Protein AF-A0A7I8BJ67-F1 (afdb_monomer_lite)

Radius of gyration: 29.91 Å; chains: 1; bounding box: 82×59×52 Å

Foldseek 3Di:
DPQDDQPPVLVVVQCVLLVQPALVCCLVPVDPDRAAWDWAQLVNRSVPNDSLRIHTHHPVLNCQQPDDDPPDDGDHSVSSSVSRVVSSVVVVVCVVVVVPDPDDPPDDDPPPPPPPPPPDDDDDDDDDDDDDDDDDDDDDDDDDDDDDDDDDDDDD

Secondary structure (DSSP, 8-state):
--PPPPPHHHHHHHHHHTTT--HHHHHHH---S---EEEEETTS-TT---GGGEEEEEHHHHHHHH---SSSPPPPHHHHHHHHHHHHHHHHHHHHTT--PPPPPPPP-----------PPPPP-------------------------PPPP---

pLDDT: mean 77.37, std 20.05, range [39.78, 97.94]

Organism: NCBI:txid3014751

Sequence (156 aa):
MNRKAIPQDVQARLLAESRRRCAVCYGLHKDLKVKRGQLAHLDQNSSNNNPENIVFLCFDHHDIYDSTTRQSKNLTHGEILTYHKQLLEDLQRQWSSGEFSAPPPPAPISVILNVQNTGGAGGAGGMFGGGGGGGGAPGGSGGDGGQASSFPELKA

Structure (mmCIF, N/CA/C/O backbone):
data_AF-A0A7I8BJ67-F1
#
_entry.id   AF-A0A7I8BJ67-F1
#
loop_
_atom_site.group_PDB
_atom_site.id
_atom_site.type_symbol
_atom_site.label_atom_id
_atom_site.label_alt_id
_atom_site.label_comp_id
_atom_site.label_asym_id
_atom_site.label_entity_id
_atom_site.label_seq_id
_atom_site.pdbx_PDB_ins_code
_atom_site.Cartn_x
_atom_site.Cartn_y
_atom_site.Cartn_z
_atom_site.occupancy
_atom_site.B_iso_or_equiv
_atom_site.auth_seq_id
_atom_site.auth_comp_id
_atom_site.auth_asym_id
_atom_site.auth_atom_id
_atom_site.pdbx_PDB_model_num
ATOM 1 N N . MET A 1 1 ? 7.888 -18.808 -17.356 1.00 49.22 1 MET A N 1
ATOM 2 C CA . MET A 1 1 ? 8.648 -18.545 -16.113 1.00 49.22 1 MET A CA 1
ATOM 3 C C . MET A 1 1 ? 7.837 -19.057 -14.937 1.00 49.22 1 MET A C 1
ATOM 5 O O . MET A 1 1 ? 6.676 -18.684 -14.821 1.00 49.22 1 MET A O 1
ATOM 9 N N . ASN A 1 2 ? 8.412 -19.946 -14.125 1.00 51.09 2 ASN A N 1
ATOM 10 C CA . ASN A 1 2 ? 7.753 -20.522 -12.954 1.00 51.09 2 ASN A CA 1
ATOM 11 C C . ASN A 1 2 ? 7.664 -19.440 -11.868 1.00 51.09 2 ASN A C 1
ATOM 13 O O . ASN A 1 2 ? 8.643 -19.193 -11.165 1.00 51.09 2 ASN A O 1
ATOM 17 N N . ARG A 1 3 ? 6.535 -18.726 -11.798 1.00 64.69 3 ARG A N 1
ATOM 18 C CA . ARG A 1 3 ? 6.307 -17.723 -10.750 1.00 64.69 3 ARG A CA 1
ATOM 19 C C . ARG A 1 3 ? 6.298 -18.451 -9.409 1.00 64.69 3 ARG A C 1
ATOM 21 O O . ARG A 1 3 ? 5.524 -19.391 -9.232 1.00 64.69 3 ARG A O 1
ATOM 28 N N . LYS A 1 4 ? 7.164 -18.045 -8.481 1.00 78.38 4 LYS A N 1
ATOM 29 C CA . LYS A 1 4 ? 7.089 -18.547 -7.110 1.00 78.38 4 LYS A CA 1
ATOM 30 C C . LYS A 1 4 ? 5.853 -17.923 -6.480 1.00 78.38 4 LYS A C 1
ATOM 32 O O . LYS A 1 4 ? 5.703 -16.708 -6.485 1.00 78.38 4 LYS A O 1
ATOM 37 N N . ALA A 1 5 ? 4.943 -18.755 -5.993 1.00 83.94 5 ALA A N 1
ATOM 38 C CA . ALA A 1 5 ? 3.822 -18.248 -5.223 1.00 83.94 5 ALA A CA 1
ATOM 39 C C . ALA A 1 5 ? 4.351 -17.628 -3.922 1.00 83.94 5 ALA A C 1
ATOM 41 O O . ALA A 1 5 ? 5.314 -18.132 -3.335 1.00 83.94 5 ALA A O 1
ATOM 42 N N . ILE A 1 6 ? 3.708 -16.554 -3.470 1.00 87.06 6 ILE A N 1
ATOM 43 C CA . ILE A 1 6 ? 3.928 -16.037 -2.120 1.00 87.06 6 ILE A CA 1
ATOM 44 C C . ILE A 1 6 ? 3.449 -17.130 -1.145 1.00 87.06 6 ILE A C 1
ATOM 46 O O . ILE A 1 6 ? 2.345 -17.650 -1.337 1.00 87.06 6 ILE A O 1
ATOM 50 N N . PRO A 1 7 ? 4.230 -17.509 -0.122 1.00 92.06 7 PRO A N 1
ATOM 51 C CA . PRO A 1 7 ? 3.790 -18.460 0.897 1.00 92.06 7 PRO A CA 1
ATOM 52 C C . PRO A 1 7 ? 2.462 -18.033 1.546 1.00 92.06 7 PRO A C 1
ATOM 54 O O . PRO A 1 7 ? 2.223 -16.843 1.755 1.00 92.06 7 PRO A O 1
ATOM 57 N N . GLN A 1 8 ? 1.560 -18.979 1.825 1.00 93.56 8 GLN A N 1
ATOM 58 C CA . GLN A 1 8 ? 0.207 -18.661 2.313 1.00 93.56 8 GLN A CA 1
ATOM 59 C C . GLN A 1 8 ? 0.206 -17.929 3.663 1.00 93.56 8 GLN A C 1
ATOM 61 O O . GLN A 1 8 ? -0.624 -17.049 3.881 1.00 93.56 8 GLN A O 1
ATOM 66 N N . ASP A 1 9 ? 1.143 -18.265 4.544 1.00 94.00 9 ASP A N 1
ATOM 67 C CA . ASP A 1 9 ? 1.372 -17.611 5.832 1.00 94.00 9 ASP A CA 1
ATOM 68 C C . ASP A 1 9 ? 1.752 -16.134 5.655 1.00 94.00 9 ASP A C 1
ATOM 70 O O . ASP A 1 9 ? 1.163 -15.260 6.296 1.00 94.00 9 ASP A O 1
ATOM 74 N N . VAL A 1 10 ? 2.652 -15.840 4.711 1.00 93.75 10 VAL A N 1
ATOM 75 C CA . VAL A 1 10 ? 3.048 -14.469 4.364 1.00 93.75 10 VAL A CA 1
ATOM 76 C C . VAL A 1 10 ? 1.858 -13.696 3.796 1.00 93.75 10 VAL A C 1
ATOM 78 O O . VAL A 1 10 ? 1.608 -12.563 4.206 1.00 93.75 10 VAL A O 1
ATOM 81 N N . GLN A 1 11 ? 1.070 -14.311 2.908 1.00 95.06 11 GLN A N 1
ATOM 82 C CA . GLN A 1 11 ? -0.133 -13.671 2.368 1.00 95.06 11 GLN A CA 1
ATOM 83 C C . GLN A 1 11 ? -1.138 -13.327 3.472 1.00 95.06 11 GLN A C 1
ATOM 85 O O . GLN A 1 11 ? -1.637 -12.201 3.527 1.00 95.06 11 GLN A O 1
ATOM 90 N N . ALA A 1 12 ? -1.436 -14.284 4.356 1.00 95.50 12 ALA A N 1
ATOM 91 C CA . ALA A 1 12 ? -2.383 -14.097 5.450 1.00 95.50 12 ALA A CA 1
ATOM 92 C C . ALA A 1 12 ? -1.933 -12.976 6.393 1.00 95.50 12 ALA A C 1
ATOM 94 O O . ALA A 1 12 ? -2.735 -12.102 6.733 1.00 95.50 12 ALA A O 1
ATOM 95 N N . ARG A 1 13 ? -0.643 -12.960 6.747 1.00 95.12 13 ARG A N 1
ATOM 96 C CA . ARG A 1 13 ? -0.042 -11.928 7.592 1.00 95.12 13 ARG A CA 1
ATOM 97 C C . ARG A 1 13 ? -0.175 -10.536 6.975 1.00 95.12 13 ARG A C 1
ATOM 99 O O . ARG A 1 13 ? -0.742 -9.656 7.613 1.00 95.12 13 ARG A O 1
ATOM 106 N N . LEU A 1 14 ? 0.263 -10.346 5.730 1.00 95.44 14 LEU A N 1
ATOM 107 C CA . LEU A 1 14 ? 0.230 -9.035 5.065 1.00 95.44 14 LEU A CA 1
ATOM 108 C C . LEU A 1 14 ? -1.202 -8.516 4.864 1.00 95.44 14 LEU A C 1
ATOM 110 O O . LEU A 1 14 ? -1.480 -7.323 5.019 1.00 95.44 14 LEU A O 1
ATOM 114 N N . LEU A 1 15 ? -2.148 -9.408 4.551 1.00 96.38 15 LEU A N 1
ATOM 115 C CA . LEU A 1 15 ? -3.564 -9.049 4.435 1.00 96.38 15 LEU A CA 1
ATOM 116 C C . LEU A 1 15 ? -4.176 -8.645 5.784 1.00 96.38 15 LEU A C 1
ATOM 118 O O . LEU A 1 15 ? -5.042 -7.766 5.812 1.00 96.38 15 LEU A O 1
ATOM 122 N N . ALA A 1 16 ? -3.748 -9.275 6.880 1.00 94.69 16 ALA A N 1
ATOM 123 C CA . ALA A 1 16 ? -4.194 -8.950 8.230 1.00 94.69 16 ALA A CA 1
ATOM 124 C C . ALA A 1 16 ? -3.573 -7.640 8.741 1.00 94.69 16 ALA A C 1
ATOM 126 O O . ALA A 1 16 ? -4.308 -6.787 9.236 1.00 94.69 16 ALA A O 1
ATOM 127 N N . GLU A 1 17 ? -2.264 -7.443 8.557 1.00 94.12 17 GLU A N 1
ATOM 128 C CA . GLU A 1 17 ? -1.539 -6.222 8.947 1.00 94.12 17 GLU A CA 1
ATOM 129 C C . GLU A 1 17 ? -2.105 -4.989 8.231 1.00 94.12 17 GLU A C 1
ATOM 131 O O . GLU A 1 17 ? -2.478 -4.007 8.871 1.00 94.12 17 GLU A O 1
ATOM 136 N N . SER A 1 18 ? -2.290 -5.075 6.911 1.00 94.44 18 SER A N 1
ATOM 137 C CA . SER A 1 18 ? -2.925 -4.008 6.123 1.00 94.44 18 SER A CA 1
ATOM 138 C C . SER A 1 18 ? -4.435 -3.900 6.345 1.00 94.44 18 SER A C 1
ATOM 140 O O . SER A 1 18 ? -5.064 -2.956 5.867 1.00 94.44 18 SER A O 1
ATOM 142 N N . ARG A 1 19 ? -5.059 -4.889 7.001 1.00 95.00 19 ARG A N 1
ATOM 143 C CA . ARG A 1 19 ? -6.518 -5.032 7.151 1.00 95.00 19 ARG A CA 1
ATOM 144 C C . ARG A 1 19 ? -7.264 -4.876 5.826 1.00 95.00 19 ARG A C 1
ATOM 146 O O . ARG A 1 19 ? -8.355 -4.304 5.789 1.00 95.00 19 ARG A O 1
ATOM 153 N N . ARG A 1 20 ? -6.680 -5.334 4.714 1.00 96.19 20 ARG A N 1
ATOM 154 C CA . ARG A 1 20 ? -7.203 -5.124 3.349 1.00 96.19 20 ARG A CA 1
ATOM 155 C C . ARG A 1 20 ? -7.488 -3.647 3.018 1.00 96.19 20 ARG A C 1
ATOM 157 O O . ARG A 1 20 ? -8.483 -3.329 2.358 1.00 96.19 20 ARG A O 1
ATOM 164 N N . ARG A 1 21 ? -6.647 -2.730 3.502 1.00 97.06 21 ARG A N 1
ATOM 165 C CA . ARG A 1 21 ? -6.657 -1.302 3.154 1.00 97.06 21 ARG A CA 1
ATOM 166 C C . ARG A 1 21 ? -5.551 -1.020 2.156 1.00 97.06 21 ARG A C 1
ATOM 168 O O . ARG A 1 21 ? -4.411 -1.415 2.363 1.00 97.06 21 ARG A O 1
ATOM 175 N N . CYS A 1 22 ? -5.892 -0.349 1.063 1.00 97.94 22 CYS A N 1
ATOM 176 C CA . CYS A 1 22 ? -4.906 0.003 0.051 1.00 97.94 22 CYS A CA 1
ATOM 177 C C . CYS A 1 22 ? -4.017 1.141 0.561 1.00 97.94 22 CYS A C 1
ATOM 179 O O . CYS A 1 22 ? -4.529 2.210 0.902 1.00 97.94 22 CYS A O 1
ATOM 181 N N . ALA A 1 23 ? -2.699 0.923 0.541 1.00 97.44 23 ALA A N 1
ATOM 182 C CA . ALA A 1 23 ? -1.711 1.932 0.919 1.00 97.44 23 ALA A CA 1
ATOM 183 C C . ALA A 1 23 ? -1.908 3.244 0.142 1.00 97.44 23 ALA A C 1
ATOM 185 O O . ALA A 1 23 ? -1.949 4.312 0.738 1.00 97.44 23 ALA A O 1
ATOM 186 N N . VAL A 1 24 ? -2.124 3.168 -1.173 1.00 97.56 24 VAL A N 1
ATOM 187 C CA . VAL A 1 24 ? -2.259 4.351 -2.039 1.00 97.56 24 VAL A CA 1
ATOM 188 C C . VAL A 1 24 ? -3.564 5.110 -1.785 1.00 97.56 24 VAL A C 1
ATOM 190 O O . VAL A 1 24 ? -3.529 6.326 -1.622 1.00 97.56 24 VAL A O 1
ATOM 193 N N . CYS A 1 25 ? -4.708 4.421 -1.658 1.00 97.81 25 CYS A N 1
ATOM 194 C CA . CYS A 1 25 ? -5.975 5.069 -1.283 1.00 97.81 25 CYS A CA 1
ATOM 195 C C . CYS A 1 25 ? -5.842 5.849 0.033 1.00 97.81 25 CYS A C 1
ATOM 197 O O . CYS A 1 25 ? -6.348 6.966 0.163 1.00 97.81 25 CYS A O 1
ATOM 199 N N . TYR A 1 26 ? -5.147 5.258 1.005 1.00 97.69 26 TYR A N 1
ATOM 200 C CA . TYR A 1 26 ? -4.877 5.902 2.279 1.00 97.69 26 TYR A CA 1
ATOM 201 C C . TYR A 1 26 ? -3.898 7.080 2.131 1.00 97.69 26 TYR A C 1
ATOM 203 O O . TYR A 1 26 ? -4.158 8.157 2.659 1.00 97.69 26 TYR A O 1
ATOM 211 N N . GLY A 1 27 ? -2.808 6.921 1.382 1.00 96.38 27 GLY A N 1
ATOM 212 C CA . GLY A 1 27 ? -1.825 7.982 1.153 1.00 96.38 27 GLY A CA 1
ATOM 213 C C . GLY A 1 27 ? -2.409 9.223 0.479 1.00 96.38 27 GLY A C 1
ATOM 214 O O . GLY A 1 27 ? -2.120 10.341 0.899 1.00 96.38 27 GLY A O 1
ATOM 215 N N . LEU A 1 28 ? -3.275 9.025 -0.519 1.00 96.12 28 LEU A N 1
ATOM 216 C CA . LEU A 1 28 ? -3.871 10.110 -1.302 1.00 96.12 28 LEU A CA 1
ATOM 217 C C . LEU A 1 28 ? -5.095 10.746 -0.630 1.00 96.12 28 LEU A C 1
ATOM 219 O O . LEU A 1 28 ? -5.305 11.952 -0.752 1.00 96.12 28 LEU A O 1
ATOM 223 N N . HIS A 1 29 ? -5.920 9.953 0.063 1.00 96.44 29 HIS A N 1
ATOM 224 C CA . HIS A 1 29 ? -7.244 10.398 0.525 1.00 96.44 29 HIS A CA 1
ATOM 225 C C . HIS A 1 29 ? -7.577 10.022 1.973 1.00 96.44 29 HIS A C 1
ATOM 227 O O . HIS A 1 29 ? -8.706 10.241 2.408 1.00 96.44 29 HIS A O 1
ATOM 233 N N . LYS A 1 30 ? -6.640 9.421 2.716 1.00 94.81 30 LYS A N 1
ATOM 234 C CA . LYS A 1 30 ? -6.881 8.831 4.048 1.00 94.81 30 LYS A CA 1
ATOM 235 C C . LYS A 1 30 ? -8.063 7.852 4.060 1.00 94.81 30 LYS A C 1
ATOM 237 O O . LYS A 1 30 ? -8.736 7.671 5.071 1.00 94.81 30 LYS A O 1
ATOM 242 N N . ASP A 1 31 ? -8.305 7.186 2.929 1.00 95.88 31 ASP A N 1
ATOM 243 C CA . ASP A 1 31 ? -9.401 6.234 2.787 1.00 95.88 31 ASP A CA 1
ATOM 244 C C . ASP A 1 31 ? -9.076 4.911 3.499 1.00 95.88 31 ASP A C 1
ATOM 246 O O . ASP A 1 31 ? -8.328 4.067 3.003 1.00 95.88 31 ASP A O 1
ATOM 250 N N . LEU A 1 32 ? -9.690 4.734 4.669 1.00 93.88 32 LEU A N 1
ATOM 251 C CA . LEU A 1 32 ? -9.627 3.530 5.497 1.00 93.88 32 LEU A CA 1
ATOM 252 C C . LEU A 1 32 ? -10.798 2.567 5.228 1.00 93.88 32 LEU A C 1
ATOM 254 O O . LEU A 1 32 ? -11.202 1.818 6.123 1.00 93.88 32 LEU A O 1
ATOM 258 N N . LYS A 1 33 ? -11.374 2.542 4.022 1.00 95.12 33 LYS A N 1
ATOM 259 C CA . LYS A 1 33 ? -12.364 1.521 3.630 1.00 95.12 33 LYS A CA 1
ATOM 260 C C . LYS A 1 33 ? -11.689 0.211 3.226 1.00 95.12 33 LYS A C 1
ATOM 262 O O . LYS A 1 33 ? -10.636 0.214 2.593 1.00 95.12 33 LYS A O 1
ATOM 267 N N . VAL A 1 34 ? -12.327 -0.919 3.550 1.00 96.00 34 VAL A N 1
ATOM 268 C CA . VAL A 1 34 ? -11.915 -2.245 3.053 1.00 96.00 34 VAL A CA 1
ATOM 269 C C . VAL A 1 34 ? -11.948 -2.216 1.525 1.00 96.00 34 VAL A C 1
ATOM 271 O O . VAL A 1 34 ? -12.959 -1.818 0.944 1.00 96.00 34 VAL A O 1
ATOM 274 N N . LYS A 1 35 ? -10.875 -2.656 0.866 1.00 96.56 35 LYS A N 1
ATOM 275 C CA . LYS A 1 35 ? -10.811 -2.736 -0.597 1.00 96.56 35 LYS A CA 1
ATOM 276 C C . LYS A 1 35 ? -10.693 -4.178 -1.074 1.00 96.56 35 LYS A C 1
ATOM 278 O O . LYS A 1 35 ? -10.164 -5.050 -0.384 1.00 96.56 35 LYS A O 1
ATOM 283 N N . ARG A 1 36 ? -11.168 -4.416 -2.296 1.00 97.06 36 ARG A N 1
ATOM 284 C CA . ARG A 1 36 ? -10.816 -5.608 -3.073 1.00 97.06 36 ARG A CA 1
ATOM 285 C C . ARG A 1 36 ? -9.509 -5.324 -3.804 1.00 97.06 36 ARG A C 1
ATOM 287 O O . ARG A 1 36 ? -9.346 -4.239 -4.358 1.00 97.06 36 ARG A O 1
ATOM 294 N N . GLY A 1 37 ? -8.583 -6.268 -3.755 1.00 95.94 37 GLY A N 1
ATOM 295 C CA . GLY A 1 37 ? -7.219 -6.026 -4.189 1.00 95.94 37 GLY A CA 1
ATOM 296 C C . GLY A 1 37 ? -6.345 -7.265 -4.135 1.00 95.94 37 GLY A C 1
ATOM 297 O O . GLY A 1 37 ? -6.824 -8.359 -3.821 1.00 95.94 37 GLY A O 1
ATOM 298 N N . GLN A 1 38 ? -5.066 -7.060 -4.423 1.00 95.62 38 GLN A N 1
ATOM 299 C CA . GLN A 1 38 ? -4.031 -8.084 -4.505 1.00 95.62 38 GLN A CA 1
ATOM 300 C C . GLN A 1 38 ? -2.743 -7.622 -3.821 1.00 95.62 38 GLN A C 1
ATOM 302 O O . GLN A 1 38 ? -2.558 -6.442 -3.516 1.00 95.62 38 GLN A O 1
ATOM 307 N N . LEU A 1 39 ? -1.873 -8.593 -3.549 1.00 95.38 39 LEU A N 1
ATOM 308 C CA . LEU A 1 39 ? -0.527 -8.358 -3.049 1.00 95.38 39 LEU A CA 1
ATOM 309 C C . LEU A 1 39 ? 0.404 -8.089 -4.237 1.00 95.38 39 LEU A C 1
ATOM 311 O O . LEU A 1 39 ? 0.566 -8.955 -5.098 1.00 95.38 39 LEU A O 1
ATOM 315 N N . ALA A 1 40 ? 0.992 -6.897 -4.267 1.00 93.81 40 ALA A N 1
ATOM 316 C CA . ALA A 1 40 ? 1.925 -6.447 -5.290 1.00 93.81 40 ALA A CA 1
ATOM 317 C C . ALA A 1 40 ? 3.365 -6.546 -4.780 1.00 93.81 40 ALA A C 1
ATOM 319 O O . ALA A 1 40 ? 3.640 -6.182 -3.636 1.00 93.81 40 ALA A O 1
ATOM 320 N N . HIS A 1 41 ? 4.277 -6.992 -5.646 1.00 93.69 41 HIS A N 1
ATOM 321 C CA . HIS A 1 41 ? 5.715 -6.932 -5.389 1.00 93.69 41 HIS A CA 1
ATOM 322 C C . HIS A 1 41 ? 6.228 -5.537 -5.751 1.00 93.69 41 HIS A C 1
ATOM 324 O O . HIS A 1 41 ? 6.076 -5.096 -6.890 1.00 93.69 41 HIS A O 1
ATOM 330 N N . LEU A 1 42 ? 6.845 -4.868 -4.787 1.00 92.19 42 LEU A N 1
ATOM 331 C CA . LEU A 1 42 ? 7.359 -3.504 -4.874 1.00 92.19 42 LEU A CA 1
ATOM 332 C C . LEU A 1 42 ? 8.594 -3.353 -5.784 1.00 92.19 42 LEU A C 1
ATOM 334 O O . LEU A 1 42 ? 8.874 -2.272 -6.301 1.00 92.19 42 LEU A O 1
ATOM 338 N N . ASP A 1 43 ? 9.333 -4.434 -6.000 1.00 90.31 43 ASP A N 1
ATOM 339 C CA . ASP A 1 43 ? 10.455 -4.508 -6.940 1.00 90.31 43 ASP A CA 1
ATOM 340 C C . ASP A 1 43 ? 10.055 -5.084 -8.309 1.00 90.31 43 ASP A C 1
ATOM 342 O O . ASP A 1 43 ? 10.920 -5.324 -9.152 1.00 90.31 43 ASP A O 1
ATOM 346 N N . GLN A 1 44 ? 8.758 -5.348 -8.522 1.00 85.31 44 GLN A N 1
ATOM 347 C CA . GLN A 1 44 ? 8.209 -6.024 -9.705 1.00 85.31 44 GLN A CA 1
ATOM 348 C C . GLN A 1 44 ? 8.819 -7.419 -9.974 1.00 85.31 44 GLN A C 1
ATOM 350 O O . GLN A 1 44 ? 8.610 -8.015 -11.035 1.00 85.31 44 GLN A O 1
ATOM 355 N N . ASN A 1 45 ? 9.532 -7.999 -9.003 1.00 86.50 45 ASN A N 1
ATOM 356 C CA . ASN A 1 45 ? 10.144 -9.314 -9.106 1.00 86.50 45 ASN A CA 1
ATOM 357 C C . ASN A 1 45 ? 9.335 -10.348 -8.317 1.00 86.50 45 ASN A C 1
ATOM 359 O O . ASN A 1 45 ? 9.523 -10.551 -7.120 1.00 86.50 45 ASN A O 1
ATOM 363 N N . SER A 1 46 ? 8.507 -11.110 -9.034 1.00 86.38 46 SER A N 1
ATOM 364 C CA . SER A 1 46 ? 7.692 -12.204 -8.468 1.00 86.38 46 SER A CA 1
ATOM 365 C C . SER A 1 46 ? 8.468 -13.341 -7.777 1.00 86.38 46 SER A C 1
ATOM 367 O O . SER A 1 46 ? 7.854 -14.257 -7.242 1.00 86.38 46 SER A O 1
ATOM 369 N N . SER A 1 47 ? 9.804 -13.350 -7.826 1.00 86.38 47 SER A N 1
ATOM 370 C CA . SER A 1 47 ? 10.622 -14.323 -7.088 1.00 86.38 47 SER A CA 1
ATOM 371 C C . SER A 1 47 ? 11.045 -13.830 -5.702 1.00 86.38 47 SER A C 1
ATOM 373 O O . SER A 1 47 ? 11.534 -14.640 -4.909 1.00 86.38 47 SER A O 1
ATOM 375 N N . ASN A 1 48 ? 10.891 -12.534 -5.412 1.00 89.06 48 ASN A N 1
ATOM 376 C CA . ASN A 1 48 ? 11.281 -11.918 -4.150 1.00 89.06 48 ASN A CA 1
ATOM 377 C C . ASN A 1 48 ? 10.104 -11.890 -3.166 1.00 89.06 48 ASN A C 1
ATOM 379 O O . ASN A 1 48 ? 9.441 -10.872 -2.980 1.00 89.06 48 ASN A O 1
ATOM 383 N N . ASN A 1 49 ? 9.887 -13.024 -2.499 1.00 89.00 49 ASN A N 1
ATOM 384 C CA . ASN A 1 49 ? 8.816 -13.202 -1.518 1.00 89.00 49 ASN A CA 1
ATOM 385 C C . ASN A 1 49 ? 9.104 -12.554 -0.145 1.00 89.00 49 ASN A C 1
ATOM 387 O O . ASN A 1 49 ? 8.523 -12.973 0.857 1.00 89.00 49 ASN A O 1
ATOM 391 N N . ASN A 1 50 ? 10.026 -11.588 -0.056 1.00 90.50 50 ASN A N 1
ATOM 392 C CA . ASN A 1 50 ? 10.274 -10.886 1.199 1.00 90.50 50 ASN A CA 1
ATOM 393 C C . ASN A 1 50 ? 9.009 -10.090 1.587 1.00 90.50 50 ASN A C 1
ATOM 395 O O . ASN A 1 50 ? 8.549 -9.284 0.778 1.00 90.50 50 ASN A O 1
ATOM 399 N N . PRO A 1 51 ? 8.440 -10.285 2.792 1.00 89.38 51 PRO A N 1
ATOM 400 C CA . PRO A 1 51 ? 7.234 -9.579 3.219 1.00 89.38 51 PRO A CA 1
ATOM 401 C C . PRO A 1 51 ? 7.363 -8.051 3.161 1.00 89.38 51 PRO A C 1
ATOM 403 O O . PRO A 1 51 ? 6.381 -7.383 2.865 1.00 89.38 51 PRO A O 1
ATOM 406 N N . GLU A 1 52 ? 8.556 -7.486 3.369 1.00 89.50 52 GLU A N 1
ATOM 407 C CA . GLU A 1 52 ? 8.778 -6.031 3.286 1.00 89.50 52 GLU A CA 1
ATOM 408 C C . GLU A 1 52 ? 8.692 -5.488 1.850 1.00 89.50 52 GLU A C 1
ATOM 410 O O . GLU A 1 52 ? 8.440 -4.304 1.639 1.00 89.50 52 GLU A O 1
ATOM 415 N N . ASN A 1 53 ? 8.874 -6.362 0.858 1.00 92.00 53 ASN A N 1
ATOM 416 C CA . ASN A 1 53 ? 8.764 -6.057 -0.565 1.00 92.00 53 ASN A CA 1
ATOM 417 C C . ASN A 1 53 ? 7.341 -6.300 -1.104 1.00 92.00 53 ASN A C 1
ATOM 419 O O . ASN A 1 53 ? 7.091 -6.134 -2.295 1.00 92.00 53 ASN A O 1
ATOM 423 N N . ILE A 1 54 ? 6.396 -6.724 -0.265 1.00 94.62 54 ILE A N 1
ATOM 424 C CA . ILE A 1 54 ? 5.042 -7.058 -0.701 1.00 94.62 54 ILE A CA 1
ATOM 425 C C . ILE A 1 54 ? 4.046 -6.155 0.012 1.00 94.62 54 ILE A C 1
ATOM 427 O O . ILE A 1 54 ? 4.013 -6.071 1.236 1.00 94.62 54 ILE A O 1
ATOM 431 N N . VAL A 1 55 ? 3.176 -5.515 -0.763 1.00 96.06 55 VAL A N 1
ATOM 432 C CA . VAL A 1 55 ? 2.166 -4.589 -0.239 1.00 96.06 55 VAL A CA 1
ATOM 433 C C . VAL A 1 55 ? 0.786 -4.913 -0.780 1.00 96.06 55 VAL A C 1
ATOM 435 O O . VAL A 1 55 ? 0.627 -5.366 -1.912 1.00 96.06 55 VAL A O 1
ATOM 438 N N . PHE A 1 56 ? -0.244 -4.648 0.019 1.00 97.50 56 PHE A N 1
ATOM 439 C CA . PHE A 1 56 ? -1.621 -4.777 -0.439 1.00 97.50 56 PHE A CA 1
ATOM 440 C C . PHE A 1 56 ? -2.093 -3.508 -1.162 1.00 97.50 56 PHE A C 1
ATOM 442 O O . PHE A 1 56 ? -2.097 -2.409 -0.595 1.00 97.50 56 PHE A O 1
ATOM 449 N N . LEU A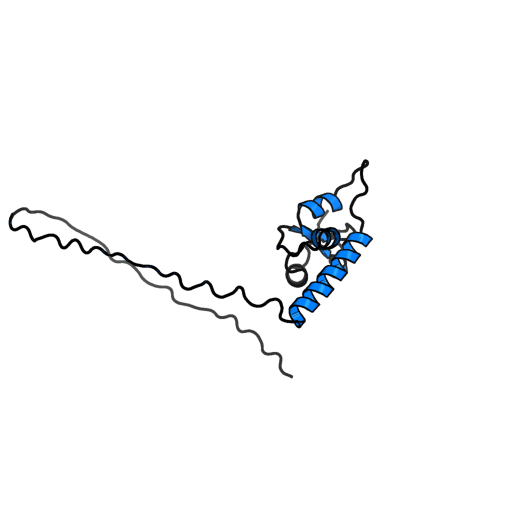 1 57 ? -2.570 -3.671 -2.397 1.00 97.50 57 LEU A N 1
ATOM 450 C CA . LEU A 1 57 ? -3.160 -2.608 -3.210 1.00 97.50 57 LEU A CA 1
ATOM 451 C C . LEU A 1 57 ? -4.551 -3.015 -3.695 1.00 97.50 57 LEU A C 1
ATOM 453 O O . LEU A 1 57 ? -4.797 -4.184 -3.988 1.00 97.50 57 LEU A O 1
ATOM 457 N N . CYS A 1 58 ? -5.473 -2.052 -3.795 1.00 97.94 58 CYS A N 1
ATOM 458 C CA . CYS A 1 58 ? -6.740 -2.288 -4.486 1.00 97.94 58 CYS A CA 1
ATOM 459 C C . CYS A 1 58 ? -6.494 -2.468 -5.985 1.00 97.94 58 CYS A C 1
ATOM 461 O O . CYS A 1 58 ? -5.485 -1.976 -6.481 1.00 97.94 58 CYS A O 1
ATOM 463 N N . PHE A 1 59 ? -7.407 -3.131 -6.698 1.00 96.81 59 PHE A N 1
ATOM 464 C CA . PHE A 1 59 ? -7.222 -3.411 -8.129 1.00 96.81 59 PHE A CA 1
ATOM 465 C C . PHE A 1 59 ? -6.900 -2.153 -8.943 1.00 96.81 59 PHE A C 1
ATOM 467 O O . PHE A 1 59 ? -5.900 -2.142 -9.643 1.00 96.81 59 PHE A O 1
ATOM 474 N N . ASP A 1 60 ? -7.630 -1.058 -8.722 1.00 95.31 60 ASP A N 1
ATOM 475 C CA . ASP A 1 60 ? -7.400 0.202 -9.440 1.00 95.31 60 ASP A CA 1
ATOM 476 C C . ASP A 1 60 ? -5.950 0.709 -9.314 1.00 95.31 60 ASP A C 1
ATOM 478 O O . ASP A 1 60 ? -5.312 1.064 -10.301 1.00 95.31 60 ASP A O 1
ATOM 482 N N . HIS A 1 61 ? -5.392 0.714 -8.098 1.00 95.94 61 HIS A N 1
ATOM 483 C CA . HIS A 1 61 ? -4.019 1.176 -7.868 1.00 95.94 61 HIS A CA 1
ATOM 484 C C . HIS A 1 61 ? -2.970 0.112 -8.188 1.00 95.94 61 HIS A C 1
ATOM 486 O O . HIS A 1 61 ? -1.844 0.462 -8.532 1.00 95.94 61 HIS A O 1
ATOM 492 N N . HIS A 1 62 ? -3.326 -1.167 -8.079 1.00 94.81 62 HIS A N 1
ATOM 493 C CA . HIS A 1 62 ? -2.477 -2.269 -8.510 1.00 94.81 62 HIS A CA 1
ATOM 494 C C . HIS A 1 62 ? -2.231 -2.180 -10.020 1.00 94.81 62 HIS A C 1
ATOM 496 O O . HIS A 1 62 ? -1.084 -2.247 -10.452 1.00 94.81 62 HIS A O 1
ATOM 502 N N . ASP A 1 63 ? -3.282 -1.941 -10.804 1.00 92.25 63 ASP A N 1
ATOM 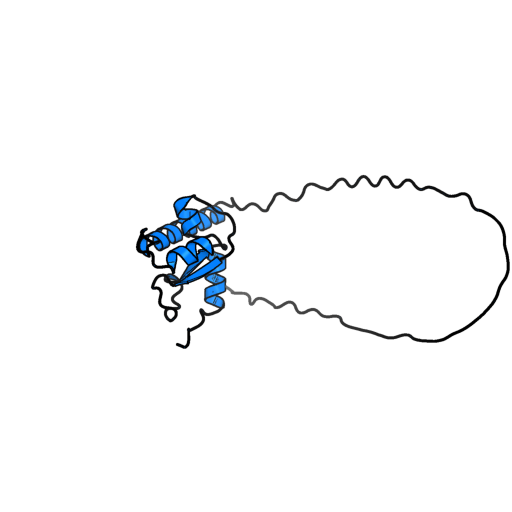503 C CA . ASP A 1 63 ? -3.194 -1.802 -12.257 1.00 92.25 63 ASP A CA 1
ATOM 504 C C . ASP A 1 63 ? -2.375 -0.569 -12.648 1.00 92.25 63 ASP A C 1
ATOM 506 O O . ASP A 1 63 ? -1.508 -0.657 -13.512 1.00 92.25 63 ASP A O 1
ATOM 510 N N . ILE A 1 64 ? -2.575 0.574 -11.979 1.00 92.44 64 ILE A N 1
ATOM 511 C CA . ILE A 1 64 ? -1.761 1.778 -12.224 1.00 92.44 64 ILE A CA 1
ATOM 512 C C . ILE A 1 64 ? -0.278 1.499 -11.951 1.00 92.44 64 ILE A C 1
ATOM 514 O O . ILE A 1 64 ? 0.575 1.930 -12.728 1.00 92.44 64 ILE A O 1
ATOM 518 N N . TYR A 1 65 ? 0.025 0.785 -10.868 1.00 92.75 65 TYR A N 1
ATOM 519 C CA . TYR A 1 65 ? 1.394 0.477 -10.471 1.00 92.75 65 TYR A CA 1
ATOM 520 C C . TYR A 1 65 ? 2.088 -0.526 -11.407 1.00 92.75 65 TYR A C 1
ATOM 522 O O . TYR A 1 65 ? 3.252 -0.329 -11.748 1.00 92.75 65 TYR A O 1
ATOM 530 N N . ASP A 1 66 ? 1.378 -1.569 -11.843 1.00 89.12 66 ASP A N 1
ATOM 531 C CA . ASP A 1 66 ? 1.904 -2.581 -12.772 1.00 89.12 66 ASP A CA 1
ATOM 532 C C . ASP A 1 66 ? 1.911 -2.090 -14.233 1.00 89.12 66 ASP A C 1
ATOM 534 O O . ASP A 1 66 ? 2.650 -2.593 -15.080 1.00 89.12 66 ASP A O 1
ATOM 538 N N . SER A 1 67 ? 1.106 -1.070 -14.553 1.00 87.06 67 SER A N 1
ATOM 539 C CA . SER A 1 67 ? 1.096 -0.476 -15.887 1.00 87.06 67 SER A CA 1
ATOM 540 C C . SER A 1 67 ? 2.401 0.260 -16.200 1.00 87.06 67 SER A C 1
ATOM 542 O O . SER A 1 67 ? 3.185 0.638 -15.330 1.00 87.06 67 SER A O 1
ATOM 544 N N . THR A 1 68 ? 2.614 0.542 -17.482 1.00 81.75 68 THR A N 1
ATOM 545 C CA . THR A 1 68 ? 3.606 1.516 -17.946 1.00 81.75 68 THR A CA 1
ATOM 546 C C . THR A 1 68 ? 2.906 2.471 -18.902 1.00 81.75 68 THR A C 1
ATOM 548 O O . THR A 1 68 ? 2.428 2.045 -19.953 1.00 81.75 68 THR A O 1
ATOM 551 N N . THR A 1 69 ? 2.831 3.760 -18.566 1.00 81.44 69 THR A N 1
ATOM 552 C CA . THR A 1 69 ? 2.278 4.784 -19.469 1.00 81.44 69 THR A CA 1
ATOM 553 C C . THR A 1 69 ? 3.363 5.771 -19.902 1.00 81.44 69 THR A C 1
ATOM 555 O O . THR A 1 69 ? 4.345 5.986 -19.198 1.00 81.44 69 THR A O 1
ATOM 558 N N . ARG A 1 70 ? 3.200 6.373 -21.088 1.00 83.56 70 ARG A N 1
ATOM 559 C CA . ARG A 1 70 ? 4.094 7.434 -21.598 1.00 83.56 70 ARG A CA 1
ATOM 560 C C . ARG A 1 70 ? 3.562 8.849 -21.341 1.00 83.56 70 ARG A C 1
ATOM 562 O O . ARG A 1 70 ? 4.247 9.812 -21.665 1.00 83.56 70 ARG A O 1
ATOM 569 N N . GLN A 1 71 ? 2.333 8.969 -20.839 1.00 87.00 71 GLN A N 1
ATOM 570 C CA . GLN A 1 71 ? 1.610 10.241 -20.720 1.00 87.00 71 GLN A CA 1
ATOM 571 C C . GLN A 1 71 ? 1.602 10.766 -19.282 1.00 87.00 71 GLN A C 1
ATOM 573 O O . GLN A 1 71 ? 1.710 11.972 -19.075 1.00 87.00 71 GLN A O 1
ATOM 578 N N . SER A 1 72 ? 1.512 9.876 -18.292 1.00 83.25 72 SER A N 1
ATOM 579 C CA . SER A 1 72 ? 1.547 10.223 -16.872 1.00 83.25 72 SER A CA 1
ATOM 580 C C . SER A 1 72 ? 2.681 9.498 -16.161 1.00 83.25 72 SER A C 1
ATOM 582 O O . SER A 1 72 ? 3.144 8.441 -16.592 1.00 83.25 72 SER A O 1
ATOM 584 N N . LYS A 1 73 ? 3.126 10.060 -15.036 1.00 84.50 73 LYS A N 1
ATOM 585 C CA . LYS A 1 73 ? 3.990 9.325 -14.113 1.00 84.50 73 LYS A CA 1
ATOM 586 C C . LYS A 1 73 ? 3.150 8.264 -13.410 1.00 84.50 73 LYS A C 1
ATOM 588 O O . LYS A 1 73 ? 2.082 8.580 -12.891 1.00 84.50 73 LYS A O 1
ATOM 593 N N . ASN A 1 74 ? 3.632 7.030 -13.417 1.00 89.56 74 ASN A N 1
ATOM 594 C CA . ASN A 1 74 ? 3.017 5.955 -12.652 1.00 89.56 74 ASN A CA 1
ATOM 595 C C . ASN A 1 74 ? 3.426 6.047 -11.185 1.00 89.56 74 ASN A C 1
ATOM 597 O O . ASN A 1 74 ? 4.373 6.757 -10.838 1.00 89.56 74 ASN A O 1
ATOM 601 N N . LEU A 1 75 ? 2.698 5.318 -10.340 1.00 91.38 75 LEU A N 1
ATOM 602 C CA . LEU A 1 75 ? 3.020 5.201 -8.925 1.00 91.38 75 LEU A CA 1
ATOM 603 C C . LEU A 1 75 ? 4.440 4.662 -8.767 1.00 91.38 75 LEU A C 1
ATOM 605 O O . LEU A 1 75 ? 4.802 3.640 -9.352 1.00 91.38 75 LEU A O 1
ATOM 609 N N . THR A 1 76 ? 5.247 5.355 -7.978 1.00 91.75 76 THR A N 1
ATOM 610 C CA . THR A 1 76 ? 6.621 4.940 -7.722 1.00 91.75 76 THR A CA 1
ATOM 611 C C . THR A 1 76 ? 6.700 4.014 -6.516 1.00 91.75 76 THR A C 1
ATOM 613 O O . THR A 1 76 ? 5.893 4.073 -5.586 1.00 91.75 76 THR A O 1
ATOM 616 N N . HIS A 1 77 ? 7.748 3.191 -6.496 1.00 92.88 77 HIS A N 1
ATOM 617 C CA . HIS A 1 77 ? 8.103 2.371 -5.342 1.00 92.88 77 HIS A CA 1
ATOM 618 C C . HIS A 1 77 ? 8.153 3.186 -4.033 1.00 92.88 77 HIS A C 1
ATOM 620 O O . HIS A 1 77 ? 7.581 2.788 -3.019 1.00 92.88 77 HIS A O 1
ATOM 626 N N . GLY A 1 78 ? 8.799 4.358 -4.068 1.00 93.56 78 GLY A N 1
ATOM 627 C CA . GLY A 1 78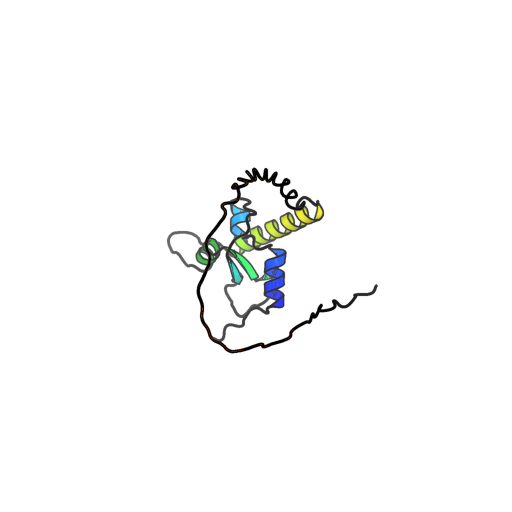 ? 8.971 5.216 -2.895 1.00 93.56 78 GLY A CA 1
ATOM 628 C C . GLY A 1 78 ? 7.658 5.788 -2.358 1.00 93.56 78 GLY A C 1
ATOM 629 O O . GLY A 1 78 ? 7.475 5.847 -1.141 1.00 93.56 78 GLY A O 1
ATOM 630 N N . GLU A 1 79 ? 6.726 6.160 -3.240 1.00 95.44 79 GLU A N 1
ATOM 631 C CA . GLU A 1 79 ? 5.392 6.627 -2.837 1.00 95.44 79 GLU A CA 1
ATOM 632 C C . GLU A 1 79 ? 4.623 5.521 -2.122 1.00 95.44 79 GLU A C 1
ATOM 634 O O . GLU A 1 79 ? 4.146 5.719 -1.004 1.00 95.44 79 GLU A O 1
ATOM 639 N N . ILE A 1 80 ? 4.562 4.332 -2.726 1.00 96.06 80 ILE A N 1
ATOM 640 C CA . ILE A 1 80 ? 3.808 3.212 -2.160 1.00 96.06 80 ILE A CA 1
ATOM 641 C C . ILE A 1 80 ? 4.394 2.788 -0.814 1.00 96.06 80 ILE A C 1
ATOM 643 O O . ILE A 1 80 ? 3.634 2.604 0.136 1.00 96.06 80 ILE A O 1
ATOM 647 N N . LEU A 1 81 ? 5.722 2.690 -0.700 1.00 95.44 81 LEU A N 1
ATOM 648 C CA . LEU A 1 81 ? 6.385 2.342 0.558 1.00 95.44 81 LEU A CA 1
ATOM 649 C C . LEU A 1 81 ? 6.094 3.378 1.654 1.00 95.44 81 LEU A C 1
ATOM 651 O O . LEU A 1 81 ? 5.777 3.012 2.788 1.00 95.44 81 LEU A O 1
ATOM 655 N N . THR A 1 82 ? 6.146 4.668 1.310 1.00 96.75 82 THR A N 1
ATOM 656 C CA . THR A 1 82 ? 5.837 5.758 2.246 1.00 96.75 82 THR A CA 1
ATOM 657 C C . THR A 1 82 ? 4.396 5.662 2.738 1.00 96.75 82 THR A C 1
ATOM 659 O O . THR A 1 82 ? 4.148 5.704 3.945 1.00 96.75 82 THR A O 1
ATOM 662 N N . TYR A 1 83 ? 3.441 5.481 1.826 1.00 97.19 83 TYR A N 1
ATOM 663 C CA . TYR A 1 83 ? 2.030 5.371 2.185 1.00 97.19 83 TYR A CA 1
ATOM 664 C C . TYR A 1 83 ? 1.716 4.096 2.965 1.00 97.19 83 TYR A C 1
ATOM 666 O O . TYR A 1 83 ? 0.899 4.127 3.884 1.00 97.19 83 TYR A O 1
ATOM 674 N N . HIS A 1 84 ? 2.378 2.987 2.639 1.00 96.75 84 HIS A N 1
ATOM 675 C CA . HIS A 1 84 ? 2.229 1.723 3.350 1.00 96.75 84 HIS A CA 1
ATOM 676 C C . HIS A 1 84 ? 2.686 1.850 4.804 1.00 96.75 84 HIS A C 1
ATOM 678 O O . HIS A 1 84 ? 1.947 1.476 5.713 1.00 96.75 84 HIS A O 1
ATOM 684 N N . LYS A 1 85 ? 3.859 2.451 5.036 1.00 96.25 85 LYS A N 1
ATOM 685 C CA . LYS A 1 85 ? 4.369 2.696 6.389 1.00 96.25 85 LYS A CA 1
ATOM 686 C C . LYS A 1 85 ? 3.404 3.556 7.210 1.00 96.25 85 LYS A C 1
ATOM 688 O O . LYS A 1 85 ? 3.040 3.168 8.315 1.00 96.25 85 LYS A O 1
ATOM 693 N N . GLN A 1 86 ? 2.941 4.671 6.643 1.00 96.50 86 GLN A N 1
ATOM 694 C CA . GLN A 1 86 ? 1.977 5.550 7.314 1.00 96.50 86 GLN A CA 1
ATOM 695 C C . GLN A 1 86 ? 0.659 4.829 7.632 1.00 96.50 86 GLN A C 1
ATOM 697 O O . GLN A 1 86 ? 0.113 5.001 8.718 1.00 96.50 86 GLN A O 1
ATOM 702 N N . LEU A 1 87 ? 0.156 4.003 6.707 1.00 96.81 87 LEU A N 1
ATOM 703 C CA . LEU A 1 87 ? -1.051 3.207 6.922 1.00 96.81 87 LEU A CA 1
ATOM 704 C C . LEU A 1 87 ? -0.883 2.253 8.110 1.00 96.81 87 LEU A C 1
ATOM 706 O O . LEU A 1 87 ? -1.756 2.203 8.973 1.00 96.81 87 LEU A O 1
ATOM 710 N N . LEU A 1 88 ? 0.214 1.494 8.160 1.00 95.56 88 LEU A N 1
ATOM 711 C CA . LEU A 1 88 ? 0.449 0.534 9.241 1.00 95.56 88 LEU A CA 1
ATOM 712 C C . LEU A 1 88 ? 0.605 1.225 10.600 1.00 95.56 88 LEU A C 1
ATOM 714 O O . LEU A 1 88 ? 0.017 0.769 11.579 1.00 95.56 88 LEU A O 1
ATOM 718 N N . GLU A 1 89 ? 1.339 2.338 10.658 1.00 95.31 89 GLU A N 1
ATOM 719 C CA . GLU A 1 89 ? 1.494 3.138 11.880 1.00 95.31 89 GLU A CA 1
ATOM 720 C C . GLU A 1 89 ? 0.141 3.645 12.403 1.00 95.31 89 GLU A C 1
ATOM 722 O O . GLU A 1 89 ? -0.146 3.539 13.599 1.00 95.31 89 GLU A O 1
ATOM 727 N N . ASP A 1 90 ? -0.724 4.136 11.516 1.00 94.94 90 ASP A N 1
ATOM 728 C CA . ASP A 1 90 ? -2.056 4.613 11.889 1.00 94.94 90 ASP A CA 1
ATOM 729 C C . ASP A 1 90 ? -2.996 3.483 12.310 1.00 94.94 90 ASP A C 1
ATOM 731 O O . ASP A 1 90 ? -3.714 3.620 13.303 1.00 94.94 90 ASP A O 1
ATOM 735 N N . LEU A 1 91 ? -2.981 2.347 11.609 1.00 93.75 91 LEU A N 1
ATOM 736 C CA . LEU A 1 91 ? -3.772 1.178 11.998 1.00 93.75 91 LEU A CA 1
ATOM 737 C C . LEU A 1 91 ? -3.338 0.639 13.364 1.00 93.75 91 LEU A C 1
ATOM 739 O O . LEU A 1 91 ? -4.193 0.283 14.181 1.00 93.75 91 LEU A O 1
ATOM 743 N N . GLN A 1 92 ? -2.030 0.609 13.626 1.00 92.62 92 GLN A N 1
ATOM 744 C CA . GLN A 1 92 ? -1.478 0.199 14.913 1.00 92.62 92 GLN A CA 1
ATOM 745 C C . GLN A 1 92 ? -1.885 1.168 16.025 1.00 92.62 92 GLN A C 1
ATOM 747 O O . GLN A 1 92 ? -2.284 0.731 17.109 1.00 92.62 92 GLN A O 1
ATOM 752 N N . ARG A 1 93 ? -1.835 2.478 15.758 1.00 91.88 93 ARG A N 1
ATOM 753 C CA . ARG A 1 93 ? -2.294 3.514 16.691 1.00 91.88 93 ARG A CA 1
ATOM 754 C C . ARG A 1 93 ? -3.773 3.341 17.034 1.00 91.88 93 ARG A C 1
ATOM 756 O O . ARG A 1 93 ? -4.092 3.256 18.213 1.00 91.88 93 ARG A O 1
ATOM 763 N N . GLN A 1 94 ? -4.642 3.228 16.030 1.00 89.88 94 GLN A N 1
ATOM 764 C CA . GLN A 1 94 ? -6.093 3.075 16.212 1.00 89.88 94 GLN A CA 1
ATOM 765 C C . GLN A 1 94 ? -6.470 1.761 16.920 1.00 89.88 94 GLN A C 1
ATOM 767 O O . GLN A 1 94 ? -7.466 1.677 17.635 1.00 89.88 94 GLN A O 1
ATOM 772 N N .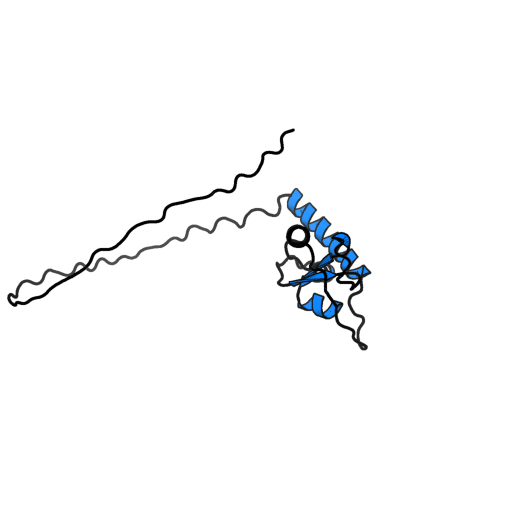 TRP A 1 95 ? -5.681 0.702 16.721 1.00 86.12 95 TRP A N 1
ATOM 773 C CA . TRP A 1 95 ? -5.847 -0.543 17.471 1.00 86.12 95 TRP A CA 1
ATOM 774 C C . TRP A 1 95 ? -5.460 -0.381 18.936 1.00 86.12 95 TRP A C 1
ATOM 776 O O . TRP A 1 95 ? -6.182 -0.831 19.820 1.00 86.12 95 TRP A O 1
ATOM 786 N N . SER A 1 96 ? -4.336 0.290 19.185 1.00 88.31 96 SER A N 1
ATOM 787 C CA . SER A 1 96 ? -3.811 0.501 20.536 1.00 88.31 96 SER A CA 1
ATOM 788 C C . SER A 1 96 ? -4.664 1.490 21.338 1.00 88.31 96 SER A C 1
ATOM 790 O O . SER A 1 96 ? -4.738 1.373 22.556 1.00 88.31 96 SER A O 1
ATOM 792 N N . SER A 1 97 ? -5.328 2.441 20.671 1.00 86.44 97 SER A N 1
ATOM 793 C CA . SER A 1 97 ? -6.265 3.389 21.288 1.00 86.44 97 SER A CA 1
ATOM 794 C C . SER A 1 97 ? -7.641 2.785 21.592 1.00 86.44 97 SER A C 1
ATOM 796 O O . SER A 1 97 ? -8.432 3.413 22.290 1.00 86.44 97 SER A O 1
ATOM 798 N N . GLY A 1 98 ? -7.948 1.588 21.080 1.00 79.38 98 GLY A N 1
ATOM 799 C CA . GLY A 1 98 ? -9.271 0.974 21.217 1.00 79.38 98 GLY A CA 1
ATOM 800 C C . GLY A 1 98 ? -10.370 1.648 20.383 1.00 79.38 98 GLY A C 1
ATOM 801 O O . GLY A 1 98 ? -11.546 1.356 20.585 1.00 79.38 98 GLY A O 1
ATOM 802 N N . GLU A 1 99 ? -10.022 2.522 19.430 1.00 66.31 99 GLU A N 1
ATOM 803 C CA . GLU A 1 99 ? -10.992 3.227 18.570 1.00 66.31 99 GLU A CA 1
ATOM 804 C C . GLU A 1 99 ? -11.755 2.296 17.620 1.00 66.31 99 GLU A C 1
ATOM 806 O O . GLU A 1 99 ? -12.849 2.633 17.166 1.00 66.31 99 GLU A O 1
ATOM 811 N N . PHE A 1 100 ? -11.249 1.085 17.377 1.00 62.56 100 PHE A N 1
ATOM 812 C CA . PHE A 1 100 ? -12.031 0.006 16.771 1.00 62.56 100 PHE A CA 1
ATOM 813 C C . PHE A 1 100 ? -12.960 -0.642 17.807 1.00 62.56 100 PHE A C 1
ATOM 815 O O . PHE A 1 100 ? -12.892 -1.845 18.063 1.00 62.56 100 PHE A O 1
ATOM 822 N N . SER A 1 101 ? -13.833 0.165 18.410 1.00 52.06 101 SER A N 1
ATOM 823 C CA . SER A 1 101 ? -14.988 -0.344 19.142 1.00 52.06 101 SER A CA 1
ATOM 824 C C . SER A 1 101 ? -15.838 -1.171 18.178 1.00 52.06 101 SER A C 1
ATOM 826 O O . SER A 1 101 ? -16.003 -0.801 17.010 1.00 52.06 101 SER A O 1
ATOM 828 N N . ALA A 1 102 ? -16.339 -2.315 18.649 1.00 54.12 102 ALA A N 1
ATOM 829 C CA . ALA A 1 102 ? -17.256 -3.153 17.890 1.00 54.12 102 ALA A CA 1
ATOM 830 C C . ALA A 1 102 ? -18.367 -2.285 17.268 1.00 54.12 102 ALA A C 1
ATOM 832 O O . ALA A 1 102 ? -18.766 -1.288 17.884 1.00 54.12 102 ALA A O 1
ATOM 833 N N . PRO A 1 103 ? -18.881 -2.629 16.067 1.00 58.41 103 PRO A N 1
ATOM 834 C CA . PRO A 1 103 ? -20.070 -1.958 15.559 1.00 58.41 103 PRO A CA 1
ATOM 835 C C . PRO A 1 103 ? -21.108 -1.936 16.688 1.00 58.41 103 PRO A C 1
ATOM 837 O O . PRO A 1 103 ? -21.252 -2.961 17.368 1.00 58.41 103 PRO A O 1
ATOM 840 N N . PRO A 1 104 ? -21.768 -0.788 16.948 1.00 61.03 104 PRO A N 1
ATOM 841 C CA . PRO A 1 104 ? -22.767 -0.723 18.002 1.00 61.03 104 PRO A CA 1
ATOM 842 C C . PRO A 1 104 ? -23.726 -1.898 17.797 1.00 61.03 104 PRO A C 1
ATOM 844 O O . PRO A 1 104 ? -24.072 -2.182 16.640 1.00 61.03 104 PRO A O 1
ATOM 847 N N . PRO A 1 105 ? -24.091 -2.632 18.866 1.00 67.81 105 PRO A N 1
ATOM 848 C CA . PRO A 1 105 ? -24.988 -3.768 18.726 1.00 67.81 105 PRO A CA 1
ATOM 849 C C . PRO A 1 105 ? -26.209 -3.310 17.921 1.00 67.81 105 PRO A C 1
ATOM 851 O O 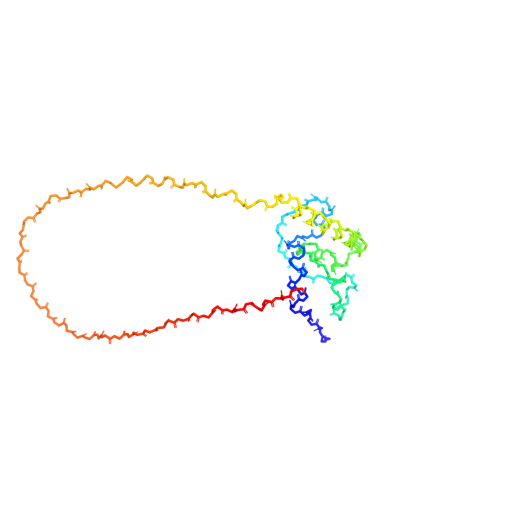. PRO A 1 105 ? -26.688 -2.192 18.151 1.00 67.81 105 PRO A O 1
ATOM 854 N N . PRO A 1 106 ? -26.681 -4.106 16.941 1.00 69.88 106 PRO A N 1
ATOM 855 C CA . PRO A 1 106 ? -27.858 -3.728 16.179 1.00 69.88 106 PRO A CA 1
ATOM 856 C C . PRO A 1 106 ? -28.976 -3.412 17.173 1.00 69.88 106 PRO A C 1
ATOM 858 O O . PRO A 1 106 ? -29.218 -4.184 18.104 1.00 69.88 106 PRO A O 1
ATOM 861 N N . ALA A 1 107 ? -29.611 -2.248 17.011 1.00 69.19 107 ALA A N 1
ATOM 862 C CA . ALA A 1 107 ? -30.750 -1.878 17.837 1.00 69.19 107 ALA A CA 1
ATOM 863 C C . ALA A 1 107 ? -31.786 -3.019 17.802 1.00 69.19 107 ALA A C 1
ATOM 865 O O . ALA A 1 107 ? -31.960 -3.636 16.743 1.00 69.19 107 ALA A O 1
ATOM 866 N N . PRO A 1 108 ? -32.463 -3.331 18.922 1.00 67.62 108 PRO A N 1
ATOM 867 C CA . PRO A 1 108 ? -33.475 -4.377 18.923 1.00 67.62 108 PRO A CA 1
ATOM 868 C C . PRO A 1 108 ? -34.541 -4.047 17.873 1.00 67.62 108 PRO A C 1
ATOM 870 O O . PRO A 1 108 ? -35.153 -2.979 17.900 1.00 67.62 108 PRO A O 1
ATOM 873 N N . ILE A 1 109 ? -34.744 -4.964 16.925 1.00 66.94 109 ILE A N 1
ATOM 874 C CA . ILE A 1 109 ? -35.827 -4.872 15.948 1.00 66.94 109 ILE A CA 1
ATOM 875 C C . ILE A 1 109 ? -37.126 -5.113 16.718 1.00 66.94 109 ILE A C 1
ATOM 877 O O . ILE A 1 109 ? -37.426 -6.242 17.104 1.00 66.94 109 ILE A O 1
ATOM 881 N N . SER A 1 110 ? -37.906 -4.057 16.940 1.00 61.66 110 SER A N 1
ATOM 882 C CA . SER A 1 110 ? -39.268 -4.174 17.458 1.00 61.66 110 SER A CA 1
ATOM 883 C C . SER A 1 110 ? -40.166 -4.774 16.377 1.00 61.66 110 SER A C 1
ATOM 885 O O . SER A 1 110 ? -40.794 -4.056 15.600 1.00 61.66 110 SER A O 1
ATOM 887 N N . VAL A 1 111 ? -40.215 -6.104 16.298 1.00 55.72 111 VAL A N 1
ATOM 888 C CA . VAL A 1 111 ? -41.204 -6.802 15.473 1.00 55.72 111 VAL A CA 1
ATOM 889 C C . VAL A 1 111 ? -42.549 -6.710 16.191 1.00 55.72 111 VAL A C 1
ATOM 891 O O . VAL A 1 111 ? -42.846 -7.501 17.082 1.00 55.72 111 VAL A O 1
ATOM 894 N N . ILE A 1 112 ? -43.373 -5.731 15.815 1.00 63.78 112 ILE A N 1
ATOM 895 C CA . ILE A 1 112 ? -44.788 -5.726 16.196 1.00 63.78 112 ILE A CA 1
ATOM 896 C C . ILE A 1 112 ? -45.490 -6.752 15.298 1.00 63.78 112 ILE A C 1
ATOM 898 O O . ILE A 1 112 ? -45.874 -6.455 14.167 1.00 63.78 112 ILE A O 1
ATOM 902 N N . LEU A 1 113 ? -45.617 -7.990 15.783 1.00 50.84 113 LEU A N 1
ATOM 903 C CA . LEU A 1 113 ? -46.467 -9.005 15.160 1.00 50.84 113 LEU A CA 1
ATOM 904 C C . LEU A 1 113 ? -47.936 -8.631 15.398 1.00 50.84 113 LEU A C 1
ATOM 906 O O . LEU A 1 113 ? -48.534 -9.010 16.403 1.00 50.84 1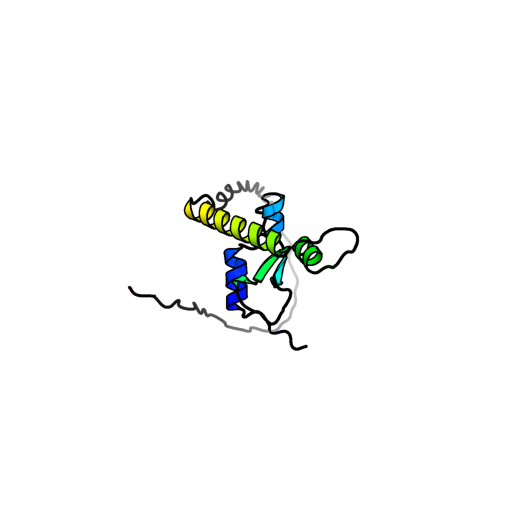13 LEU A O 1
ATOM 910 N N . ASN A 1 114 ? -48.542 -7.924 14.444 1.00 61.78 114 ASN A N 1
ATOM 911 C CA . ASN A 1 114 ? -49.998 -7.826 14.350 1.00 61.78 114 ASN A CA 1
ATOM 912 C C . ASN A 1 114 ? -50.554 -9.144 13.785 1.00 61.78 114 ASN A C 1
ATOM 914 O O . ASN A 1 114 ? -50.972 -9.217 12.630 1.00 61.78 114 ASN A O 1
ATOM 918 N N . VAL A 1 115 ? -50.544 -10.206 14.596 1.00 64.56 115 VAL A N 1
ATOM 919 C CA . VAL A 1 115 ? -51.317 -11.422 14.311 1.00 64.56 115 VAL A CA 1
ATOM 920 C C . VAL A 1 115 ? -52.787 -11.096 14.547 1.00 64.56 115 VAL A C 1
ATOM 922 O O . VAL A 1 115 ? -53.277 -11.098 15.674 1.00 64.56 115 VAL A O 1
ATOM 925 N N . GLN A 1 116 ? -53.507 -10.799 13.469 1.00 59.00 116 GLN A N 1
ATOM 926 C CA . GLN A 1 116 ? -54.962 -10.867 13.480 1.00 59.00 116 GLN A CA 1
ATOM 927 C C . GLN A 1 116 ? -55.350 -12.341 13.364 1.00 59.00 116 GLN A C 1
ATOM 929 O O . GLN A 1 116 ? -55.365 -12.911 12.275 1.00 59.00 116 GLN A O 1
ATOM 934 N N . ASN A 1 117 ? -55.627 -12.971 14.508 1.00 60.03 117 ASN A N 1
ATOM 935 C CA . ASN A 1 117 ? -56.245 -14.289 14.544 1.00 60.03 117 ASN A CA 1
ATOM 936 C C . ASN A 1 117 ? -57.677 -14.162 14.005 1.00 60.03 117 ASN A C 1
ATOM 938 O O . ASN A 1 117 ? -58.602 -13.812 14.739 1.00 60.03 117 ASN A O 1
ATOM 942 N N . THR A 1 118 ? -57.858 -14.405 12.710 1.00 59.62 118 THR A N 1
ATOM 943 C CA . THR A 1 118 ? -59.184 -14.569 12.114 1.00 59.62 118 THR A CA 1
ATOM 944 C C . THR A 1 118 ? -59.679 -15.968 12.463 1.00 59.62 118 THR A C 1
ATOM 946 O O . THR A 1 118 ? -59.559 -16.917 11.695 1.00 59.62 118 THR A O 1
ATOM 949 N N . GLY A 1 119 ? -60.207 -16.102 13.682 1.00 51.41 119 GLY A N 1
ATOM 950 C CA . GLY A 1 119 ? -60.939 -17.287 14.110 1.00 51.41 119 GLY A CA 1
ATOM 951 C C . GLY A 1 119 ? -62.163 -17.483 13.218 1.00 51.41 119 GLY A C 1
ATOM 952 O O . GLY A 1 119 ? -63.183 -16.823 13.404 1.00 51.41 119 GLY A O 1
ATOM 953 N N . GLY A 1 120 ? -62.042 -18.362 12.225 1.00 47.25 120 GLY A N 1
ATOM 954 C CA . GLY A 1 120 ? -63.152 -18.803 11.391 1.00 47.25 120 GLY A CA 1
ATOM 955 C C . GLY A 1 120 ? -64.096 -19.699 12.190 1.00 47.25 120 GLY A C 1
ATOM 956 O O . GLY A 1 120 ? -63.667 -20.665 12.819 1.00 47.25 120 GLY A O 1
ATOM 957 N N . ALA A 1 121 ? -65.385 -19.363 12.169 1.00 52.03 121 ALA A N 1
ATOM 958 C CA . ALA A 1 121 ? -66.451 -20.167 12.747 1.00 52.03 121 ALA A CA 1
ATOM 959 C C . ALA A 1 121 ? -66.519 -21.549 12.073 1.00 52.03 121 ALA A C 1
ATOM 961 O O . ALA A 1 121 ? -66.463 -21.660 10.848 1.00 52.03 121 ALA A O 1
ATOM 962 N N . GLY A 1 122 ? -66.644 -22.597 12.890 1.00 50.72 122 GLY A N 1
ATOM 963 C CA . GLY A 1 122 ? -66.778 -23.975 12.433 1.00 50.72 122 GLY A CA 1
ATOM 964 C C . GLY A 1 122 ? -68.007 -24.172 11.545 1.00 50.72 122 GLY A C 1
ATOM 965 O O . GLY A 1 122 ? -69.125 -23.835 11.930 1.00 50.72 122 GLY A O 1
ATOM 966 N N . GLY A 1 123 ? -67.786 -24.747 10.363 1.00 42.62 123 GLY A N 1
ATOM 967 C CA . GLY A 1 123 ? -68.831 -25.284 9.497 1.00 42.62 123 GLY A CA 1
ATOM 968 C C . GLY A 1 123 ? -69.006 -26.781 9.741 1.00 42.62 123 GLY A C 1
ATOM 969 O O . GLY A 1 123 ? -68.030 -27.528 9.786 1.00 42.62 123 GLY A O 1
ATOM 970 N N . ALA A 1 124 ? -70.253 -27.212 9.909 1.00 52.75 124 ALA A N 1
ATOM 971 C CA . ALA A 1 124 ? -70.641 -28.607 10.061 1.00 52.75 124 ALA A CA 1
ATOM 972 C C . ALA A 1 124 ? -70.962 -29.261 8.700 1.00 52.75 124 ALA A C 1
ATOM 974 O O . ALA A 1 124 ? -71.686 -28.673 7.901 1.00 52.75 124 ALA A O 1
ATOM 975 N N . GLY A 1 125 ? -70.525 -30.515 8.511 1.00 44.56 125 GLY A N 1
ATOM 976 C CA . GLY A 1 125 ? -71.236 -31.525 7.705 1.00 44.56 125 GLY A CA 1
ATOM 977 C C . GLY A 1 125 ? -70.614 -31.978 6.369 1.00 44.56 125 GLY A C 1
ATOM 978 O O . GLY A 1 125 ? -70.242 -31.154 5.543 1.00 44.56 125 GLY A O 1
ATOM 979 N N . GLY A 1 126 ? -70.613 -33.307 6.145 1.00 39.78 126 GLY A N 1
ATOM 980 C CA . GLY A 1 126 ? -70.404 -33.989 4.846 1.00 39.78 126 GLY A CA 1
ATOM 981 C C . GLY A 1 126 ? -69.114 -34.831 4.774 1.00 39.78 126 GLY A C 1
ATOM 982 O O . GLY A 1 126 ? -68.082 -34.283 4.428 1.00 39.78 126 GLY A O 1
ATOM 983 N N . MET A 1 127 ? -68.996 -36.081 5.251 1.00 52.06 127 MET A N 1
ATOM 984 C CA . MET A 1 127 ? -69.635 -37.352 4.847 1.00 52.06 127 MET A CA 1
ATOM 985 C C . MET A 1 127 ? -69.111 -37.907 3.483 1.00 52.06 127 MET A C 1
ATOM 987 O O . MET A 1 127 ? -69.247 -37.256 2.457 1.00 52.06 127 MET A O 1
ATOM 991 N N . PHE A 1 128 ? -68.533 -39.128 3.554 1.00 47.59 128 PHE A N 1
ATOM 992 C CA . PHE A 1 128 ? -68.232 -40.207 2.563 1.00 47.59 128 PHE A CA 1
ATOM 993 C C . PHE A 1 128 ? -67.134 -40.144 1.460 1.00 47.59 128 PHE A C 1
ATOM 995 O O . PHE A 1 128 ? -67.128 -39.284 0.590 1.00 47.59 128 PHE A O 1
ATOM 1002 N N . GLY A 1 129 ? -66.348 -41.246 1.423 1.00 42.62 129 GLY A N 1
ATOM 1003 C CA . GLY A 1 129 ? -65.607 -41.826 0.278 1.00 42.62 129 GLY A CA 1
ATOM 1004 C C . GLY A 1 129 ? -64.078 -41.706 0.407 1.00 42.62 129 GLY A C 1
ATOM 1005 O O . GLY A 1 129 ? -63.579 -40.601 0.497 1.00 42.62 129 GLY A O 1
ATOM 1006 N N . GLY A 1 130 ? -63.225 -42.735 0.462 1.00 52.38 130 GLY A N 1
ATOM 1007 C CA . GLY A 1 130 ? -63.308 -44.133 0.037 1.00 52.38 130 GLY A CA 1
ATOM 1008 C C . GLY A 1 130 ? -62.138 -44.433 -0.922 1.00 52.38 130 GLY A C 1
ATOM 1009 O O . GLY A 1 130 ? -62.175 -43.979 -2.057 1.00 52.38 130 GLY A O 1
ATOM 1010 N N . GLY A 1 131 ? -61.135 -45.205 -0.475 1.00 43.56 131 GLY A N 1
ATOM 1011 C CA . GLY A 1 131 ? -59.992 -45.702 -1.276 1.00 43.56 131 GLY A CA 1
ATOM 1012 C C . GLY A 1 131 ? -58.697 -44.900 -1.062 1.00 43.56 131 GLY A C 1
ATOM 1013 O O . GLY A 1 131 ? -58.739 -43.686 -0.965 1.00 43.56 131 GLY A O 1
ATOM 1014 N N . GLY A 1 132 ? -57.496 -45.461 -0.933 1.00 44.44 132 GLY A N 1
ATOM 1015 C CA . GLY A 1 132 ? -56.993 -46.819 -1.129 1.00 44.44 132 GLY A CA 1
ATOM 1016 C C . GLY A 1 132 ? -55.535 -46.719 -1.615 1.00 44.44 132 GLY A C 1
ATOM 1017 O O . GLY A 1 132 ? -55.277 -45.999 -2.571 1.00 44.44 132 GLY A O 1
ATOM 1018 N N . GLY A 1 133 ? -54.607 -47.445 -0.973 1.00 44.53 133 GLY A N 1
ATOM 1019 C CA . GLY A 1 133 ? -53.199 -47.620 -1.391 1.00 44.53 133 GLY A CA 1
ATOM 1020 C C . GLY A 1 133 ? -52.241 -46.530 -0.882 1.00 44.53 133 GLY A C 1
ATOM 1021 O O . GLY A 1 133 ? -52.566 -45.357 -0.907 1.00 44.53 133 GLY A O 1
ATOM 1022 N N . GLY A 1 134 ? -51.040 -46.796 -0.376 1.00 41.66 134 GLY A N 1
ATOM 1023 C CA . GLY A 1 134 ? -50.250 -48.019 -0.293 1.00 41.66 134 GLY A CA 1
ATOM 1024 C C . GLY A 1 134 ? -48.764 -47.649 -0.419 1.00 41.66 134 GLY A C 1
ATOM 1025 O O . GLY A 1 134 ? -48.381 -47.072 -1.424 1.00 41.66 134 GLY A O 1
ATOM 1026 N N . GLY A 1 135 ? -47.947 -48.021 0.574 1.00 40.12 135 GLY A N 1
ATOM 1027 C CA . GLY A 1 135 ? -46.544 -48.422 0.371 1.00 40.12 135 GLY A CA 1
ATOM 1028 C C . GLY A 1 135 ? -45.412 -47.384 0.489 1.00 40.12 135 GLY A C 1
ATOM 1029 O O . GLY A 1 135 ? -45.264 -46.535 -0.375 1.00 40.12 135 GLY A O 1
ATOM 1030 N N . GLY A 1 136 ? -44.534 -47.612 1.485 1.00 40.78 136 GLY A N 1
ATOM 1031 C CA . GLY A 1 136 ? -43.062 -47.435 1.444 1.00 40.78 136 GLY A CA 1
ATOM 1032 C C . GLY A 1 136 ? -42.512 -45.997 1.483 1.00 40.78 136 GLY A C 1
ATOM 1033 O O . GLY A 1 136 ? -42.974 -45.139 0.756 1.00 40.78 136 GLY A O 1
ATOM 1034 N N . ALA A 1 137 ? -41.486 -45.629 2.252 1.00 51.06 137 ALA A N 1
ATOM 1035 C CA . ALA A 1 137 ? -40.473 -46.376 2.994 1.00 51.06 137 ALA A CA 1
ATOM 1036 C C . ALA A 1 137 ? -39.813 -45.455 4.054 1.00 51.06 137 ALA A C 1
ATOM 1038 O O . ALA A 1 137 ? -39.861 -44.233 3.901 1.00 51.06 137 ALA A O 1
ATOM 1039 N N . PRO A 1 138 ? -39.156 -46.005 5.093 1.00 59.16 138 PRO A N 1
ATOM 1040 C CA . PRO A 1 138 ? -38.296 -45.256 6.000 1.00 59.16 138 PRO A CA 1
ATOM 1041 C C . PRO A 1 138 ? -36.808 -45.414 5.633 1.00 59.16 138 PRO A C 1
ATOM 1043 O O . PRO A 1 138 ? -36.350 -46.497 5.278 1.00 59.16 138 PRO A O 1
ATOM 1046 N N . GLY A 1 139 ? -36.035 -44.344 5.789 1.00 48.00 139 GLY A N 1
ATOM 1047 C CA . GLY A 1 139 ? -34.569 -44.363 5.771 1.00 48.00 139 GLY A CA 1
ATOM 1048 C C . GLY A 1 139 ? -34.050 -42.929 5.737 1.00 48.00 139 GLY A C 1
ATOM 1049 O O . GLY A 1 139 ? -34.639 -42.090 5.070 1.00 48.00 139 GLY A O 1
ATOM 1050 N N . GLY A 1 140 ? -33.007 -42.512 6.440 1.00 44.28 140 GLY A N 1
ATOM 1051 C CA . GLY A 1 140 ? -32.067 -43.118 7.380 1.00 44.28 140 GLY A CA 1
ATOM 1052 C C . GLY A 1 140 ? -31.163 -41.954 7.826 1.00 44.28 140 GLY A C 1
ATOM 1053 O O . GLY A 1 140 ? -30.867 -41.068 7.032 1.00 44.28 140 GLY A O 1
ATOM 1054 N N . SER A 1 141 ? -30.958 -41.781 9.130 1.00 49.28 141 SER A N 1
ATOM 1055 C CA . SER A 1 141 ? -29.668 -41.958 9.819 1.00 49.28 141 SER A CA 1
ATOM 1056 C C . SER A 1 141 ? -28.524 -40.993 9.453 1.00 49.28 141 SER A C 1
ATOM 1058 O O . SER A 1 141 ? -27.900 -41.138 8.409 1.00 49.28 141 SER A O 1
ATOM 1060 N N . GLY A 1 142 ? -28.136 -40.176 10.442 1.00 44.31 142 GLY A N 1
ATOM 1061 C CA . GLY A 1 142 ? -26.752 -40.151 10.940 1.00 44.31 142 GLY A CA 1
ATOM 1062 C C . GLY A 1 142 ? -25.850 -38.993 10.501 1.00 44.31 142 GLY A C 1
ATOM 1063 O O . GLY A 1 142 ? -25.654 -38.772 9.311 1.00 44.31 142 GLY A O 1
ATOM 1064 N N . GLY A 1 143 ? -25.212 -38.336 11.481 1.00 49.19 143 GLY A N 1
ATOM 1065 C CA . GLY A 1 143 ? -23.975 -37.583 11.246 1.00 49.19 143 GLY A CA 1
ATOM 1066 C C . GLY A 1 143 ? -23.665 -36.451 12.226 1.00 49.19 143 GLY A C 1
ATOM 1067 O O . GLY A 1 143 ? -23.662 -35.296 11.817 1.00 49.19 143 GLY A O 1
ATOM 1068 N N . ASP A 1 144 ? -23.377 -36.780 13.486 1.00 52.62 144 ASP A N 1
ATOM 1069 C CA . ASP A 1 144 ? -22.731 -35.894 14.466 1.00 52.62 144 ASP A CA 1
ATOM 1070 C C . ASP A 1 144 ? -21.221 -35.705 14.196 1.00 52.62 144 ASP A C 1
ATOM 1072 O O . ASP A 1 144 ? -20.566 -36.580 13.629 1.00 52.62 144 ASP A O 1
ATOM 1076 N N . GLY A 1 145 ? -20.658 -34.610 14.727 1.00 49.62 145 GLY A N 1
ATOM 1077 C CA . GLY A 1 145 ? -19.218 -34.414 14.981 1.00 49.62 145 GLY A CA 1
ATOM 1078 C C . GLY A 1 145 ? -18.574 -33.368 14.059 1.00 49.62 145 GLY A C 1
ATOM 1079 O O . GLY A 1 145 ? -18.482 -33.567 12.859 1.00 49.62 145 GLY A O 1
ATOM 1080 N N . GLY A 1 146 ? -18.100 -32.200 14.497 1.00 46.78 146 GLY A N 1
ATOM 1081 C CA . GLY A 1 146 ? -17.489 -31.873 15.780 1.00 46.78 146 GLY A CA 1
ATOM 1082 C C . GLY A 1 146 ? -15.991 -32.168 15.733 1.00 46.78 146 GLY A C 1
ATOM 1083 O O . GLY A 1 146 ? -15.586 -33.243 16.149 1.00 46.78 146 GLY A O 1
ATOM 1084 N N . GLN A 1 147 ? -15.174 -31.219 15.262 1.00 53.78 147 GLN A N 1
ATOM 1085 C CA . GLN A 1 147 ? -13.763 -31.120 15.652 1.00 53.78 147 GLN A CA 1
ATOM 1086 C C . GLN A 1 147 ? -13.375 -29.650 15.819 1.00 53.78 147 GLN A C 1
ATOM 1088 O O . GLN A 1 147 ? -13.233 -28.895 14.860 1.00 53.78 147 GLN A O 1
ATOM 1093 N N . ALA A 1 148 ? -13.236 -29.265 17.085 1.00 48.81 148 ALA A N 1
ATOM 1094 C CA . ALA A 1 148 ? -12.521 -28.080 17.510 1.00 48.81 148 ALA A CA 1
ATOM 1095 C C . ALA A 1 148 ? -11.021 -28.353 17.341 1.00 48.81 148 ALA A C 1
ATOM 1097 O O . ALA A 1 148 ? -10.469 -29.241 17.988 1.00 48.81 148 ALA A O 1
ATOM 1098 N N . SER A 1 149 ? -10.357 -27.601 16.469 1.00 55.00 149 SER A N 1
ATOM 1099 C CA . SER A 1 149 ? -8.900 -27.576 16.419 1.00 55.00 149 SER A CA 1
ATOM 1100 C C . SER A 1 149 ? -8.385 -26.752 17.598 1.00 55.00 149 SER A C 1
ATOM 1102 O O . SER A 1 149 ? -8.482 -25.526 17.622 1.00 55.00 149 SER A O 1
ATOM 1104 N N . SER A 1 150 ? -7.876 -27.477 18.585 1.00 49.00 150 SER A N 1
ATOM 1105 C CA . SER A 1 150 ? -7.088 -27.026 19.726 1.00 49.00 150 SER A CA 1
ATOM 1106 C C . SER A 1 150 ? -5.904 -26.147 19.306 1.00 49.00 150 SER A C 1
ATOM 1108 O O . SER A 1 150 ? -5.047 -26.579 18.534 1.00 49.00 150 SER A O 1
ATOM 1110 N N . PHE A 1 151 ? -5.842 -24.934 19.856 1.00 53.38 151 PHE A N 1
ATOM 1111 C CA . PHE A 1 151 ? -4.659 -24.073 19.844 1.00 53.38 151 PHE A CA 1
ATOM 1112 C C . PHE A 1 151 ? -3.647 -24.572 20.889 1.00 53.38 151 PHE A C 1
ATOM 1114 O O . PHE A 1 151 ? -4.052 -24.826 22.025 1.00 53.38 151 PHE A O 1
ATOM 1121 N N . PRO A 1 152 ? -2.349 -24.699 20.566 1.00 66.19 152 PRO A N 1
ATOM 1122 C CA . PRO A 1 152 ? -1.332 -24.934 21.578 1.00 66.19 152 PRO A CA 1
ATOM 1123 C C . PRO A 1 152 ? -1.035 -23.654 22.370 1.00 66.19 152 PRO A C 1
ATOM 1125 O O . PRO A 1 152 ? -0.744 -22.591 21.823 1.00 66.19 152 PRO A O 1
ATOM 1128 N N . GLU A 1 153 ? -1.118 -23.818 23.683 1.00 51.97 153 GLU A N 1
ATOM 1129 C CA . GLU A 1 153 ? -0.753 -22.900 24.755 1.00 51.97 153 GLU A CA 1
ATOM 1130 C C . GLU A 1 153 ? 0.754 -22.586 24.710 1.00 51.97 153 GLU A C 1
ATOM 1132 O O . GLU A 1 153 ? 1.591 -23.472 24.886 1.00 51.97 153 GLU A O 1
ATOM 1137 N N . LEU A 1 154 ? 1.115 -21.322 24.467 1.00 56.34 154 LEU A N 1
ATOM 1138 C CA . LEU A 1 154 ? 2.469 -20.815 24.697 1.00 56.34 154 LEU A CA 1
ATOM 1139 C C . LEU A 1 154 ? 2.588 -20.454 26.180 1.00 56.34 154 LEU A C 1
ATOM 1141 O O . LEU A 1 154 ? 1.978 -19.495 26.650 1.00 56.34 154 LEU A O 1
ATOM 1145 N N . LYS A 1 155 ? 3.350 -21.266 26.915 1.00 53.88 155 LYS A N 1
ATOM 1146 C CA . LYS A 1 155 ? 3.730 -21.010 28.304 1.00 53.88 155 LYS A CA 1
ATOM 1147 C C . LYS A 1 155 ? 4.969 -20.116 28.378 1.00 53.88 155 LYS A C 1
ATOM 1149 O O . LYS A 1 155 ? 5.969 -20.438 27.745 1.00 53.88 155 LYS A O 1
ATOM 1154 N N . ALA A 1 156 ? 4.830 -19.121 29.261 1.00 56.91 156 ALA A N 1
ATOM 1155 C CA . ALA A 1 156 ? 5.817 -18.310 29.988 1.00 56.91 156 ALA A CA 1
ATOM 1156 C C . ALA A 1 156 ? 6.806 -17.469 29.167 1.00 56.91 156 ALA A C 1
ATOM 1158 O O . ALA A 1 156 ? 7.776 -18.029 28.618 1.00 56.91 156 ALA A O 1
#